Protein AF-A0A3D0T7B9-F1 (afdb_monomer)

Structure (mmCIF, N/CA/C/O backbone):
data_AF-A0A3D0T7B9-F1
#
_entry.id   AF-A0A3D0T7B9-F1
#
loop_
_atom_site.group_PDB
_atom_site.id
_atom_site.type_symbol
_atom_site.label_atom_id
_atom_site.label_alt_id
_atom_site.label_comp_id
_atom_site.label_asym_id
_atom_site.label_entity_id
_atom_site.label_seq_id
_atom_site.pdbx_PDB_ins_code
_atom_site.Cartn_x
_atom_site.Cartn_y
_atom_site.Cartn_z
_atom_site.occupancy
_atom_site.B_iso_or_equiv
_atom_site.auth_seq_id
_atom_site.auth_comp_id
_atom_site.auth_asym_id
_atom_site.auth_atom_id
_atom_site.pdbx_PDB_model_num
ATOM 1 N N . LEU A 1 1 ? -0.561 4.036 -24.102 1.00 50.25 1 LEU A N 1
ATOM 2 C CA . LEU A 1 1 ? -0.113 3.008 -23.125 1.00 50.25 1 LEU A CA 1
ATOM 3 C C . LEU A 1 1 ? -0.352 3.417 -21.662 1.00 50.25 1 LEU A C 1
ATOM 5 O O . LEU A 1 1 ? -0.663 2.544 -20.863 1.00 50.25 1 LEU A O 1
ATOM 9 N N . LEU A 1 2 ? -0.294 4.712 -21.310 1.00 51.44 2 LEU A N 1
ATOM 10 C CA . LEU A 1 2 ? -0.427 5.199 -19.924 1.00 51.44 2 LEU A CA 1
ATOM 11 C C . LEU A 1 2 ? -1.778 4.932 -19.206 1.00 51.44 2 LEU A C 1
ATOM 13 O O . LEU A 1 2 ? -1.734 4.590 -18.024 1.00 51.44 2 LEU A O 1
ATOM 17 N N . PRO A 1 3 ? -2.966 5.018 -19.847 1.00 62.50 3 PRO A N 1
ATOM 18 C CA . PRO A 1 3 ? -4.235 4.897 -19.115 1.00 62.50 3 PRO A CA 1
ATOM 19 C C . PRO A 1 3 ? -4.514 3.487 -18.583 1.00 62.50 3 PRO A C 1
ATOM 21 O O . PRO A 1 3 ? -5.103 3.334 -17.515 1.00 62.50 3 PRO A O 1
ATOM 24 N N . LYS A 1 4 ? -4.069 2.448 -19.306 1.00 67.50 4 LYS A N 1
ATOM 25 C CA . LYS A 1 4 ? -4.317 1.038 -18.948 1.00 67.50 4 LYS A CA 1
ATOM 26 C C . LYS A 1 4 ? -3.538 0.615 -17.699 1.00 67.50 4 LYS A C 1
ATOM 28 O O . LYS A 1 4 ? -4.053 -0.130 -16.878 1.00 67.50 4 LYS A O 1
ATOM 33 N N . TYR A 1 5 ? -2.325 1.137 -17.527 1.00 70.12 5 TYR A N 1
ATOM 34 C CA . TYR A 1 5 ? -1.496 0.832 -16.362 1.00 70.12 5 TYR A CA 1
ATOM 35 C C . TYR A 1 5 ? -2.008 1.478 -15.084 1.00 70.12 5 TYR A C 1
ATOM 37 O O . TYR A 1 5 ? -2.195 0.790 -14.083 1.00 70.12 5 TYR A O 1
ATOM 45 N N . GLY A 1 6 ? -2.253 2.791 -15.123 1.00 72.31 6 GLY A N 1
ATOM 46 C CA . GLY A 1 6 ? -2.723 3.525 -13.949 1.00 72.31 6 GLY A CA 1
ATOM 47 C C . GLY A 1 6 ? -4.073 3.010 -13.453 1.00 72.31 6 GLY A C 1
ATOM 48 O O . GLY A 1 6 ? -4.246 2.799 -12.256 1.00 72.31 6 GLY A O 1
ATOM 49 N N . SER A 1 7 ? -5.000 2.724 -14.373 1.00 80.88 7 SER A N 1
ATOM 50 C CA . SER A 1 7 ? -6.313 2.165 -14.027 1.00 80.88 7 SER A CA 1
ATOM 51 C C . SER A 1 7 ? -6.229 0.758 -13.431 1.00 80.88 7 SER A C 1
ATOM 53 O O . SER A 1 7 ? -6.929 0.479 -12.461 1.00 80.88 7 SER A O 1
ATOM 55 N N . ALA A 1 8 ? -5.345 -0.110 -13.936 1.00 80.06 8 ALA A N 1
ATOM 56 C CA . ALA A 1 8 ? -5.159 -1.450 -13.380 1.00 80.06 8 ALA A CA 1
ATOM 57 C C . ALA A 1 8 ? -4.546 -1.420 -11.969 1.00 80.06 8 ALA A C 1
ATOM 59 O O . ALA A 1 8 ? -5.035 -2.108 -11.075 1.00 80.06 8 ALA A O 1
ATOM 60 N N . VAL A 1 9 ? -3.533 -0.574 -11.740 1.00 80.81 9 VAL A N 1
ATOM 61 C CA . VAL A 1 9 ? -2.946 -0.360 -10.403 1.00 80.81 9 VAL A CA 1
ATOM 62 C C . VAL A 1 9 ? -4.000 0.180 -9.433 1.00 80.81 9 VAL A C 1
ATOM 64 O O . VAL A 1 9 ? -4.117 -0.307 -8.309 1.00 80.81 9 VAL A O 1
ATOM 67 N N . PHE A 1 10 ? -4.791 1.162 -9.874 1.00 84.06 10 PHE A N 1
ATOM 68 C CA . PHE A 1 10 ? -5.875 1.732 -9.081 1.00 84.06 10 PHE A CA 1
ATOM 69 C C . PHE A 1 10 ? -6.916 0.672 -8.701 1.00 84.06 10 PHE A C 1
ATOM 71 O O . PHE A 1 10 ? -7.249 0.531 -7.525 1.00 84.06 10 PHE A O 1
ATOM 78 N N . ALA A 1 11 ? -7.374 -0.127 -9.668 1.00 84.19 11 ALA A N 1
ATOM 79 C CA . ALA A 1 11 ? -8.328 -1.203 -9.422 1.00 84.19 11 ALA A CA 1
ATOM 80 C C . ALA A 1 11 ? -7.765 -2.252 -8.447 1.00 84.19 11 ALA A C 1
ATOM 82 O O . ALA A 1 11 ? -8.448 -2.636 -7.496 1.00 84.19 11 ALA A O 1
ATOM 83 N N . ALA A 1 12 ? -6.506 -2.664 -8.629 1.00 84.31 12 ALA A N 1
ATOM 84 C CA . ALA A 1 12 ? -5.837 -3.621 -7.752 1.00 84.31 12 ALA A CA 1
ATOM 85 C C . ALA A 1 12 ? -5.731 -3.106 -6.307 1.00 84.31 12 ALA A C 1
ATOM 87 O O . ALA A 1 12 ? -6.059 -3.835 -5.371 1.00 84.31 12 ALA A O 1
ATOM 88 N N . LEU A 1 13 ? -5.344 -1.840 -6.114 1.00 82.81 13 LEU A N 1
ATOM 89 C CA . LEU A 1 13 ? -5.285 -1.212 -4.792 1.00 82.81 13 LEU A CA 1
ATOM 90 C C . LEU A 1 13 ? -6.667 -1.096 -4.146 1.00 82.81 13 LEU A C 1
ATOM 92 O O . LEU A 1 13 ? -6.816 -1.423 -2.968 1.00 82.81 13 LEU A O 1
ATOM 96 N N . CYS A 1 14 ? -7.686 -0.676 -4.901 1.00 84.50 14 CYS A N 1
ATOM 97 C CA . CYS A 1 14 ? -9.058 -0.605 -4.405 1.00 84.50 14 CYS A CA 1
ATOM 98 C C . CYS A 1 14 ? -9.546 -1.969 -3.909 1.00 84.50 14 CYS A C 1
ATOM 100 O O . CYS A 1 14 ? -10.079 -2.063 -2.802 1.00 84.50 14 CYS A O 1
ATOM 102 N N . ILE A 1 15 ? -9.324 -3.028 -4.691 1.00 84.75 15 ILE A N 1
ATOM 103 C CA . ILE A 1 15 ? -9.714 -4.391 -4.318 1.00 84.75 15 ILE A CA 1
ATOM 104 C C . ILE A 1 15 ? -8.922 -4.849 -3.090 1.00 84.75 15 ILE A C 1
ATOM 106 O O . ILE A 1 15 ? -9.519 -5.317 -2.123 1.00 84.75 15 ILE A O 1
ATOM 110 N N . ALA A 1 16 ? -7.601 -4.668 -3.080 1.00 85.00 16 ALA A N 1
ATOM 111 C CA . ALA A 1 16 ? -6.750 -5.111 -1.981 1.00 85.00 16 ALA A CA 1
ATOM 112 C C . ALA A 1 16 ? -7.097 -4.430 -0.648 1.00 85.00 16 ALA A C 1
ATOM 114 O O . ALA A 1 16 ? -7.224 -5.112 0.368 1.00 85.00 16 ALA A O 1
ATOM 115 N N . LEU A 1 17 ? -7.311 -3.109 -0.641 1.00 80.75 17 LEU A N 1
ATOM 116 C CA . LEU A 1 17 ? -7.689 -2.362 0.565 1.00 80.75 17 LEU A CA 1
ATOM 117 C C . LEU A 1 17 ? -9.118 -2.684 1.020 1.00 80.75 17 LEU A C 1
ATOM 119 O O . LEU A 1 17 ? -9.385 -2.788 2.221 1.00 80.75 17 LEU A O 1
ATOM 123 N N . TYR A 1 18 ? -10.040 -2.897 0.077 1.00 82.81 18 TYR A N 1
ATOM 124 C CA . TYR A 1 18 ? -11.395 -3.340 0.399 1.00 82.81 18 TYR A CA 1
ATOM 125 C C . TYR A 1 18 ? -11.385 -4.723 1.065 1.00 82.81 18 TYR A C 1
ATOM 127 O O . TYR A 1 18 ? -11.989 -4.917 2.128 1.00 82.81 18 TYR A O 1
ATOM 135 N N . VAL A 1 19 ? -10.652 -5.672 0.474 1.00 83.31 19 VAL A N 1
ATOM 136 C CA . VAL A 1 19 ? -10.480 -7.025 1.007 1.00 83.31 19 VAL A CA 1
ATOM 137 C C . VAL A 1 19 ? -9.766 -6.975 2.354 1.00 83.31 19 VAL A C 1
ATOM 139 O O . VAL A 1 19 ? -10.253 -7.592 3.296 1.00 83.31 19 VAL A O 1
ATOM 142 N N . SER A 1 20 ? -8.704 -6.181 2.522 1.00 82.12 20 SER A N 1
ATOM 143 C CA . SER A 1 20 ? -8.009 -6.062 3.812 1.00 82.12 20 SER A CA 1
ATOM 144 C C . SER A 1 20 ? -8.934 -5.532 4.913 1.00 82.12 20 SER A C 1
ATOM 146 O O . SER A 1 20 ? -8.890 -6.007 6.048 1.00 82.12 20 SER A O 1
ATOM 148 N N . GLY A 1 21 ? -9.820 -4.585 4.587 1.00 71.69 21 GLY A N 1
ATOM 149 C CA . GLY A 1 21 ? -10.814 -4.049 5.516 1.00 71.69 21 GLY A CA 1
ATOM 150 C C . GLY A 1 21 ? -11.925 -5.044 5.877 1.00 71.69 21 GLY A C 1
ATOM 151 O O . GLY A 1 21 ? -12.446 -5.009 7.000 1.00 71.69 21 GLY A O 1
ATOM 152 N N . ARG A 1 22 ? -12.300 -5.937 4.951 1.00 76.69 22 ARG A N 1
ATOM 153 C CA . ARG A 1 22 ? -13.217 -7.068 5.191 1.00 76.69 22 ARG A CA 1
ATOM 154 C C . ARG A 1 22 ? -12.548 -8.156 6.030 1.00 76.69 22 ARG A C 1
ATOM 156 O O . ARG A 1 22 ? -13.091 -8.521 7.067 1.00 76.69 22 ARG A O 1
ATOM 163 N N . VAL A 1 23 ? -11.357 -8.597 5.639 1.00 78.12 23 VAL A N 1
ATOM 164 C CA . VAL A 1 23 ? -10.563 -9.628 6.321 1.00 78.12 23 VAL A CA 1
ATOM 165 C C . VAL A 1 23 ? -10.213 -9.200 7.745 1.00 78.12 23 VAL A C 1
ATOM 167 O O . VAL A 1 23 ? -10.428 -9.965 8.681 1.00 78.12 23 VAL A O 1
ATOM 170 N N . GLY A 1 24 ? -9.790 -7.949 7.952 1.00 69.75 24 GLY A N 1
ATOM 171 C CA . GLY A 1 24 ? -9.519 -7.420 9.292 1.00 69.75 24 GLY A CA 1
ATOM 172 C C . GLY A 1 24 ? -10.750 -7.412 10.206 1.00 69.75 24 GLY A C 1
ATOM 173 O O . GLY A 1 24 ? -10.620 -7.617 11.411 1.00 69.75 24 GLY A O 1
ATOM 174 N N . ARG A 1 25 ? -11.958 -7.243 9.643 1.00 67.00 25 ARG A N 1
ATOM 175 C CA . ARG A 1 25 ? -13.213 -7.380 10.400 1.00 67.00 25 ARG A CA 1
ATOM 176 C C . ARG A 1 25 ? -13.550 -8.839 10.704 1.00 67.00 25 ARG A C 1
ATOM 178 O O . ARG A 1 25 ? -13.947 -9.127 11.827 1.00 67.00 25 ARG A O 1
ATOM 185 N N . MET A 1 26 ? -13.385 -9.742 9.736 1.00 69.75 26 MET A N 1
ATOM 186 C CA . MET A 1 26 ? -13.722 -11.164 9.900 1.00 69.75 26 MET A CA 1
ATOM 187 C C . MET A 1 26 ? -12.784 -11.878 10.877 1.00 69.75 26 MET A C 1
ATOM 189 O O . MET A 1 26 ? -13.243 -12.661 11.699 1.00 69.75 26 MET A O 1
ATOM 193 N N . LEU A 1 27 ? -11.490 -11.559 10.848 1.00 65.56 27 LEU A N 1
ATOM 194 C CA . LEU A 1 27 ? -10.487 -12.188 11.710 1.00 65.56 27 LEU A CA 1
ATOM 195 C C . LEU A 1 27 ? -10.355 -11.523 13.092 1.00 65.56 27 LEU A C 1
ATOM 197 O O . LEU A 1 27 ? -9.474 -11.904 13.857 1.00 65.56 27 LEU A O 1
ATOM 201 N N . LYS A 1 28 ? -11.174 -10.502 13.412 1.00 61.34 28 LYS A N 1
ATOM 202 C CA . LYS A 1 28 ? -11.047 -9.655 14.623 1.00 61.34 28 LYS A CA 1
ATOM 203 C C . LYS A 1 28 ? -9.604 -9.197 14.896 1.00 61.34 28 LYS A C 1
ATOM 205 O O . LYS A 1 28 ? -9.222 -8.920 16.034 1.00 61.34 28 LYS A O 1
ATOM 210 N N . LEU A 1 29 ? -8.789 -9.097 13.848 1.00 59.16 29 LEU A N 1
ATOM 211 C CA . LEU A 1 29 ? -7.393 -8.718 13.963 1.00 59.16 29 LEU A CA 1
ATOM 212 C C . LEU A 1 29 ? -7.348 -7.220 14.246 1.00 59.16 29 LEU A C 1
ATOM 214 O O . LEU A 1 29 ? -7.500 -6.387 13.356 1.00 59.16 29 LEU A O 1
ATOM 218 N N . ARG A 1 30 ? -7.072 -6.879 15.507 1.00 56.78 30 ARG A N 1
ATOM 219 C CA . ARG A 1 30 ? -6.750 -5.513 15.955 1.00 56.78 30 ARG A CA 1
ATOM 220 C C . ARG A 1 30 ? -5.424 -5.006 15.361 1.00 56.78 30 ARG A C 1
ATOM 222 O O . ARG A 1 30 ? -4.999 -3.890 15.655 1.00 56.78 30 ARG A O 1
ATOM 229 N N . SER A 1 31 ? -4.755 -5.817 14.535 1.00 58.03 31 SER A N 1
ATOM 230 C CA . SER A 1 31 ? -3.488 -5.468 13.911 1.00 58.03 31 SER A CA 1
ATOM 231 C C . SER A 1 31 ? -3.680 -4.334 12.912 1.00 58.03 31 SER A C 1
ATOM 233 O O . SER A 1 31 ? -4.144 -4.493 11.782 1.00 58.03 31 SER A O 1
ATOM 235 N N . ASN A 1 32 ? -3.257 -3.158 13.357 1.00 65.88 32 ASN A N 1
ATOM 236 C CA . ASN A 1 32 ? -3.307 -1.896 12.636 1.00 65.88 32 ASN A CA 1
ATOM 237 C C . ASN A 1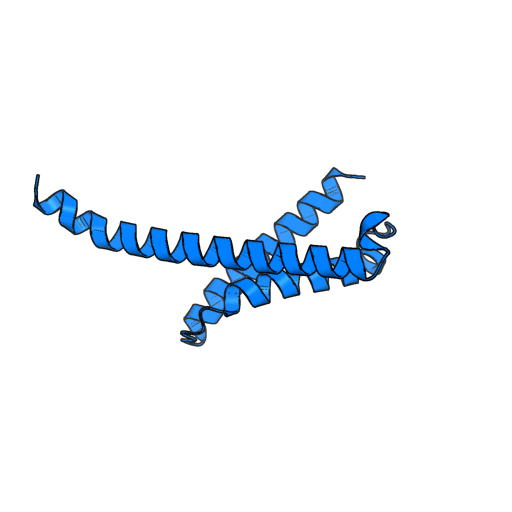 32 ? -2.332 -1.851 11.433 1.00 65.88 32 ASN A C 1
ATOM 239 O O . ASN A 1 32 ? -2.133 -0.789 10.847 1.00 65.88 32 ASN A O 1
ATOM 243 N N . TRP A 1 33 ? -1.709 -2.987 11.102 1.00 71.81 33 TRP A N 1
ATOM 244 C CA . TRP A 1 33 ? -0.720 -3.186 10.042 1.00 71.81 33 TRP A CA 1
ATOM 245 C C . TRP A 1 33 ? -1.279 -3.927 8.821 1.00 71.81 33 TRP A C 1
ATOM 247 O O . TRP A 1 33 ? -0.622 -3.963 7.785 1.00 71.81 33 TRP A O 1
ATOM 257 N N . LEU A 1 34 ? -2.510 -4.451 8.892 1.00 77.38 34 LEU A N 1
ATOM 258 C CA . LEU A 1 34 ? -3.107 -5.224 7.795 1.00 77.38 34 LEU A CA 1
ATOM 259 C C . LEU A 1 34 ? -3.289 -4.413 6.499 1.00 77.38 34 LEU A C 1
ATOM 261 O O . LEU A 1 34 ? -3.064 -4.935 5.415 1.00 77.38 34 LEU A O 1
ATOM 265 N N . HIS A 1 35 ? -3.702 -3.145 6.605 1.00 79.12 35 HIS A N 1
ATOM 266 C CA . HIS A 1 35 ? -3.956 -2.286 5.438 1.00 79.12 35 HIS A CA 1
ATOM 267 C C . HIS A 1 35 ? -2.652 -1.829 4.751 1.00 79.12 35 HIS A C 1
ATOM 269 O O . HIS A 1 35 ? -2.570 -1.952 3.531 1.00 79.12 35 HIS A O 1
ATOM 275 N N . PRO A 1 36 ? -1.612 -1.380 5.489 1.00 81.38 36 PRO A N 1
ATOM 276 C CA . PRO A 1 36 ? -0.284 -1.131 4.918 1.00 81.38 36 PRO A CA 1
ATOM 277 C C . PRO A 1 36 ? 0.304 -2.355 4.212 1.00 81.38 36 PRO A C 1
ATOM 279 O O . PRO A 1 36 ? 0.772 -2.250 3.080 1.00 81.38 36 PRO A O 1
ATOM 282 N N . LEU A 1 37 ? 0.230 -3.529 4.850 1.00 83.62 37 LEU A N 1
ATOM 283 C CA . LEU A 1 37 ? 0.771 -4.763 4.284 1.00 83.62 37 LEU A CA 1
ATOM 284 C C . LEU A 1 37 ? 0.017 -5.171 3.010 1.00 83.62 37 LEU A C 1
ATOM 286 O O . LEU A 1 37 ? 0.641 -5.536 2.021 1.00 83.62 37 LEU A O 1
ATOM 290 N N . ALA A 1 38 ? -1.314 -5.047 3.006 1.00 83.50 38 ALA A N 1
ATOM 291 C CA . ALA A 1 38 ? -2.136 -5.325 1.832 1.00 83.50 38 ALA A CA 1
ATOM 292 C C . ALA A 1 38 ? -1.851 -4.364 0.667 1.00 83.50 38 ALA A C 1
ATOM 294 O O . ALA A 1 38 ? -1.798 -4.804 -0.478 1.00 83.50 38 ALA A O 1
ATOM 295 N N . GLY A 1 39 ? -1.627 -3.074 0.944 1.00 83.50 39 GLY A N 1
ATOM 296 C CA . GLY A 1 39 ? -1.254 -2.090 -0.077 1.00 83.50 39 GLY A CA 1
ATOM 297 C C . GLY A 1 39 ? 0.117 -2.373 -0.702 1.00 83.50 39 GLY A C 1
ATOM 298 O O . GLY A 1 39 ? 0.258 -2.331 -1.925 1.00 83.50 39 GLY A O 1
ATOM 299 N N . GLY A 1 40 ? 1.111 -2.735 0.117 1.00 84.75 40 GLY A N 1
ATOM 300 C CA . GLY A 1 40 ? 2.426 -3.171 -0.365 1.00 84.75 40 GLY A CA 1
ATOM 301 C C . GLY A 1 40 ? 2.356 -4.466 -1.179 1.00 84.75 40 GLY A C 1
ATOM 302 O O . GLY A 1 40 ? 2.912 -4.538 -2.275 1.00 84.75 40 GLY A O 1
ATOM 303 N N . LEU A 1 41 ? 1.609 -5.460 -0.688 1.00 84.62 41 LEU A N 1
ATOM 304 C CA . LEU A 1 41 ? 1.393 -6.735 -1.377 1.00 84.62 41 LEU A CA 1
ATOM 305 C C . LEU A 1 41 ? 0.695 -6.537 -2.730 1.00 84.62 41 LEU A C 1
ATOM 307 O O . LEU A 1 41 ? 1.089 -7.155 -3.713 1.00 84.62 41 LEU A O 1
ATOM 311 N N . ALA A 1 42 ? -0.302 -5.651 -2.808 1.00 84.62 42 ALA A N 1
ATOM 312 C CA . ALA A 1 42 ? -0.994 -5.332 -4.055 1.00 84.62 42 ALA A CA 1
ATOM 313 C C . ALA A 1 42 ? -0.043 -4.752 -5.108 1.00 84.62 42 ALA A C 1
ATOM 315 O O . ALA A 1 42 ? -0.091 -5.157 -6.268 1.00 84.62 42 ALA A O 1
ATOM 316 N N . MET A 1 43 ? 0.854 -3.847 -4.703 1.00 82.81 43 MET A N 1
ATOM 317 C CA . MET A 1 43 ? 1.873 -3.305 -5.601 1.00 82.81 43 MET A CA 1
ATOM 318 C C . MET A 1 43 ? 2.889 -4.364 -6.032 1.00 82.81 43 MET A C 1
ATOM 320 O O . MET A 1 43 ? 3.207 -4.437 -7.217 1.00 82.81 43 MET A O 1
ATOM 324 N N . ALA A 1 44 ? 3.341 -5.227 -5.118 1.00 82.25 44 ALA A N 1
ATOM 325 C CA . ALA A 1 44 ? 4.245 -6.331 -5.444 1.00 82.25 44 ALA A CA 1
ATOM 326 C C . ALA A 1 44 ? 3.617 -7.326 -6.439 1.00 82.25 44 ALA A C 1
ATOM 328 O O . ALA A 1 44 ? 4.243 -7.702 -7.429 1.00 82.25 44 ALA A O 1
ATOM 329 N N . LEU A 1 45 ? 2.351 -7.699 -6.226 1.00 81.00 45 LEU A N 1
ATOM 330 C CA . LEU A 1 45 ? 1.602 -8.557 -7.146 1.00 81.00 45 LEU A CA 1
ATOM 331 C C . LEU A 1 45 ? 1.415 -7.886 -8.507 1.00 81.00 45 LEU A C 1
ATOM 333 O O . LEU A 1 45 ? 1.583 -8.530 -9.537 1.00 81.00 45 LEU A O 1
ATOM 337 N N . MET A 1 46 ? 1.122 -6.586 -8.531 1.00 78.62 46 MET A N 1
ATOM 338 C CA . MET A 1 46 ? 0.965 -5.841 -9.777 1.00 78.62 46 MET A CA 1
ATOM 339 C C . MET A 1 46 ? 2.269 -5.773 -10.584 1.00 78.62 46 MET A C 1
ATOM 341 O O . MET A 1 46 ? 2.243 -5.899 -11.807 1.00 78.62 46 MET A O 1
ATOM 345 N N . LEU A 1 47 ? 3.408 -5.629 -9.903 1.00 74.12 47 LEU A N 1
ATOM 346 C CA . LEU A 1 47 ? 4.747 -5.722 -10.490 1.00 74.12 47 LEU A CA 1
ATOM 347 C C . LEU A 1 47 ? 4.992 -7.095 -11.132 1.00 74.12 47 LEU A C 1
ATOM 349 O O . LEU A 1 47 ? 5.431 -7.155 -12.280 1.00 74.12 47 LEU A O 1
ATOM 353 N N . MET A 1 48 ? 4.638 -8.182 -10.441 1.00 72.25 48 MET A N 1
ATOM 354 C CA . MET A 1 48 ? 4.738 -9.544 -10.984 1.00 72.25 48 MET A CA 1
ATOM 355 C C . MET A 1 48 ? 3.782 -9.787 -12.161 1.00 72.25 48 MET A C 1
ATOM 357 O O . MET A 1 48 ? 4.124 -10.502 -13.099 1.00 72.25 48 MET A O 1
ATOM 361 N N . LEU A 1 49 ? 2.601 -9.166 -12.145 1.00 71.44 49 LEU A N 1
ATOM 362 C CA . LEU A 1 49 ? 1.578 -9.309 -13.184 1.00 71.44 49 LEU A CA 1
ATOM 363 C C . LEU A 1 49 ? 1.850 -8.456 -14.433 1.00 71.44 49 LEU A C 1
ATOM 365 O O . LEU A 1 49 ? 1.237 -8.698 -15.473 1.00 71.44 49 LEU A O 1
ATOM 369 N N . MET A 1 50 ? 2.777 -7.492 -14.384 1.00 64.38 50 MET A N 1
ATOM 370 C CA . MET A 1 50 ? 3.069 -6.628 -15.535 1.00 64.38 50 MET A CA 1
ATOM 371 C C . MET A 1 50 ? 3.550 -7.402 -16.769 1.00 64.38 50 MET A C 1
ATOM 373 O O . MET A 1 50 ? 3.076 -7.123 -17.870 1.00 64.38 50 MET A O 1
ATOM 377 N N . GLN A 1 51 ? 4.459 -8.366 -16.601 1.00 56.66 51 GLN A N 1
ATOM 378 C CA . GLN A 1 51 ? 4.982 -9.163 -17.718 1.00 56.66 51 GLN A CA 1
ATOM 379 C C . GLN A 1 51 ? 3.952 -10.136 -18.318 1.00 56.66 51 GLN A C 1
ATOM 381 O O . GLN A 1 51 ? 3.774 -10.103 -19.534 1.00 56.66 51 GLN A O 1
ATOM 386 N N . PRO A 1 52 ? 3.263 -10.981 -17.528 1.00 56.84 52 PRO A N 1
ATOM 387 C CA . PRO A 1 52 ? 2.352 -11.978 -18.086 1.00 56.84 52 PRO A CA 1
ATOM 388 C C . PRO A 1 52 ? 0.984 -11.412 -18.492 1.00 56.84 52 PRO A C 1
ATOM 390 O O . PRO A 1 52 ? 0.365 -11.951 -19.404 1.00 56.84 52 PRO A O 1
ATOM 393 N N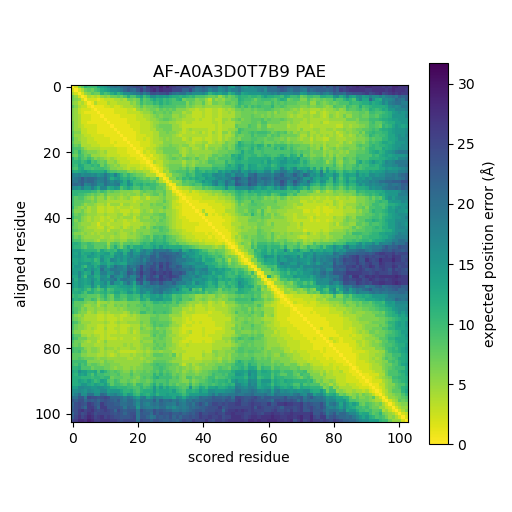 . LEU A 1 53 ? 0.493 -10.349 -17.838 1.00 59.22 53 LEU A N 1
ATOM 394 C CA . LEU A 1 53 ? -0.896 -9.898 -17.999 1.00 59.22 53 LEU A CA 1
ATOM 395 C C . LEU A 1 53 ? -1.055 -8.665 -18.904 1.00 59.22 53 LEU A C 1
ATOM 397 O O . LEU A 1 53 ? -2.078 -8.520 -19.568 1.00 59.22 53 LEU A O 1
ATOM 401 N N . LEU A 1 54 ? -0.076 -7.753 -18.912 1.00 55.16 54 LEU A N 1
ATOM 402 C CA . LEU A 1 54 ? -0.182 -6.465 -19.616 1.00 55.16 54 LEU A CA 1
ATOM 403 C C . LEU A 1 54 ? 0.711 -6.369 -20.857 1.00 55.16 54 LEU A C 1
ATOM 405 O O . LEU A 1 54 ? 0.510 -5.461 -21.662 1.00 55.16 54 LEU A O 1
ATOM 409 N N . GLY A 1 55 ? 1.654 -7.299 -21.044 1.00 55.91 55 GLY A N 1
ATOM 410 C CA . GLY A 1 55 ? 2.503 -7.370 -22.238 1.00 55.91 55 GLY A CA 1
ATOM 411 C C . GLY A 1 55 ? 3.394 -6.142 -22.450 1.00 55.91 55 GLY A C 1
ATOM 412 O O . GLY A 1 55 ? 3.934 -5.962 -23.539 1.00 55.91 55 GLY A O 1
ATOM 413 N N . VAL A 1 56 ? 3.548 -5.281 -21.438 1.00 57.09 56 VAL A N 1
ATOM 414 C CA . VAL A 1 56 ? 4.426 -4.109 -21.509 1.00 57.09 56 VAL A CA 1
ATOM 415 C C . VAL A 1 56 ? 5.563 -4.295 -20.520 1.00 57.09 56 VAL A C 1
ATOM 417 O O . VAL A 1 56 ? 5.378 -4.663 -19.359 1.00 57.09 56 VAL A O 1
ATOM 420 N N . THR A 1 57 ? 6.772 -4.057 -21.012 1.00 54.97 57 THR A N 1
ATOM 421 C CA . THR A 1 57 ? 7.986 -4.040 -20.203 1.00 54.97 57 THR A CA 1
ATOM 422 C C . THR A 1 57 ? 7.867 -2.980 -19.117 1.00 54.97 57 THR A C 1
ATOM 424 O O . THR A 1 57 ? 7.378 -1.884 -19.397 1.00 54.97 57 THR A O 1
ATOM 427 N N . LEU A 1 58 ? 8.328 -3.311 -17.904 1.00 56.66 58 LEU A N 1
ATOM 428 C CA . LEU A 1 58 ? 8.351 -2.404 -16.756 1.00 56.66 58 LEU A CA 1
ATOM 429 C C . LEU A 1 58 ? 8.769 -0.989 -17.180 1.00 56.66 58 LEU A C 1
ATOM 431 O O . LEU A 1 58 ? 9.726 -0.820 -17.944 1.00 56.66 58 LEU A O 1
ATOM 435 N N . ILE A 1 59 ? 8.042 0.014 -16.673 1.00 62.91 59 ILE A N 1
ATOM 436 C CA . ILE A 1 59 ? 8.374 1.434 -16.842 1.00 62.91 59 ILE A CA 1
ATOM 437 C C . ILE A 1 59 ? 9.857 1.593 -16.484 1.00 62.91 59 ILE A C 1
ATOM 439 O O . ILE A 1 59 ? 10.302 1.003 -15.505 1.00 62.91 59 ILE A O 1
ATOM 443 N N . ALA A 1 60 ? 10.635 2.349 -17.264 1.00 59.53 60 ALA A N 1
ATOM 444 C CA . ALA A 1 60 ? 12.099 2.38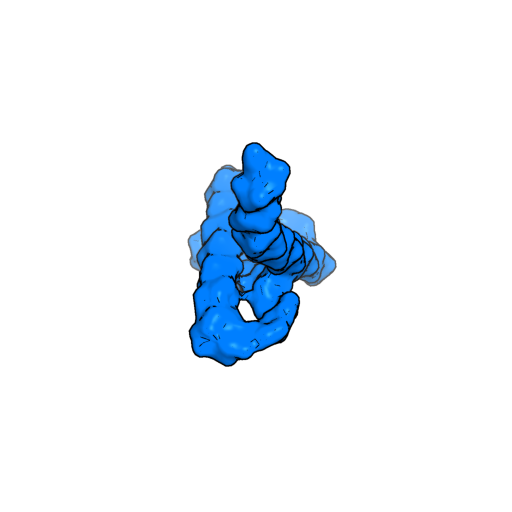9 -17.139 1.00 59.53 60 ALA A CA 1
ATOM 445 C C . ALA A 1 60 ? 12.609 2.569 -15.690 1.00 59.53 60 ALA A C 1
ATOM 447 O O . ALA A 1 60 ? 13.629 1.988 -15.333 1.00 59.53 60 ALA A O 1
ATOM 448 N N . GLY A 1 61 ? 11.863 3.291 -14.843 1.00 59.09 61 GLY A N 1
ATOM 449 C CA . GLY A 1 61 ? 12.164 3.456 -13.419 1.00 59.09 61 GLY A CA 1
ATOM 450 C C . GLY A 1 61 ? 11.897 2.234 -12.530 1.00 59.09 61 GLY A C 1
ATOM 451 O O . GLY A 1 61 ? 12.603 2.064 -11.549 1.00 59.09 61 GLY A O 1
ATOM 452 N N . THR A 1 62 ? 10.942 1.356 -12.852 1.00 60.16 62 THR A N 1
ATOM 453 C CA . THR A 1 62 ? 10.618 0.150 -12.060 1.00 60.16 62 THR A CA 1
ATOM 454 C C .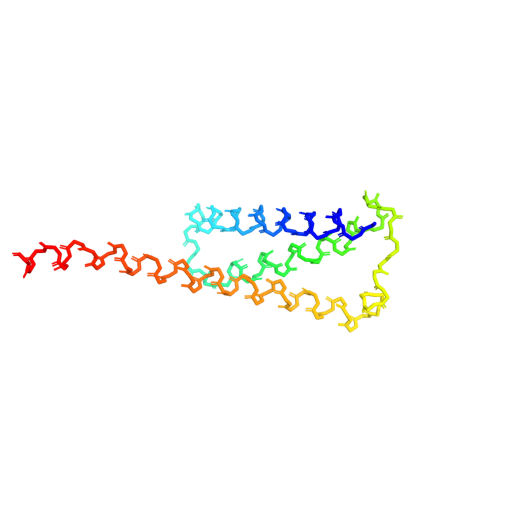 THR A 1 62 ? 11.391 -1.092 -12.509 1.00 60.16 62 THR A C 1
ATOM 456 O O . THR A 1 62 ? 11.331 -2.123 -11.847 1.00 60.16 62 THR A O 1
ATOM 459 N N . ARG A 1 63 ? 12.153 -1.003 -13.609 1.00 65.19 63 ARG A N 1
ATOM 460 C CA . ARG A 1 63 ? 13.043 -2.077 -14.087 1.00 65.19 63 ARG A CA 1
ATOM 461 C C . ARG A 1 63 ? 14.149 -2.425 -13.089 1.00 65.19 63 ARG A C 1
ATOM 463 O O . ARG A 1 63 ? 14.557 -3.579 -13.017 1.00 65.19 63 ARG A O 1
ATOM 470 N N . SER A 1 64 ? 14.624 -1.429 -12.349 1.00 71.44 64 SER A N 1
ATOM 471 C CA . SER A 1 64 ? 15.646 -1.588 -11.318 1.00 71.44 64 SER A CA 1
ATOM 472 C C . SER A 1 64 ? 15.015 -2.013 -9.996 1.00 71.44 64 SER A C 1
ATOM 474 O O . SER A 1 64 ? 13.919 -1.563 -9.661 1.00 71.44 64 SER A O 1
ATOM 476 N N . PHE A 1 65 ? 15.736 -2.817 -9.210 1.00 74.44 65 PHE A N 1
ATOM 477 C CA . PHE A 1 65 ? 15.310 -3.250 -7.872 1.00 74.44 65 PHE A CA 1
ATOM 478 C C . PHE A 1 65 ? 14.876 -2.068 -6.982 1.00 74.44 65 PHE A C 1
ATOM 480 O O . PHE A 1 65 ? 13.827 -2.117 -6.345 1.00 74.44 65 PHE A O 1
ATOM 487 N N . GLU A 1 66 ? 15.627 -0.965 -7.047 1.00 77.38 66 GLU A N 1
ATOM 488 C CA . GLU A 1 66 ? 15.320 0.321 -6.407 1.00 77.38 66 GLU A CA 1
ATOM 489 C C . GLU A 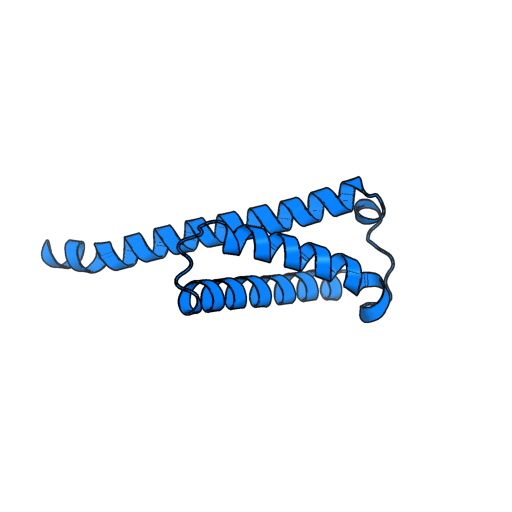1 66 ? 13.884 0.797 -6.697 1.00 77.38 66 GLU A C 1
ATOM 491 O O . GLU A 1 66 ? 13.117 1.095 -5.784 1.00 77.38 66 GLU A O 1
ATOM 496 N N . GLY A 1 67 ? 13.473 0.832 -7.967 1.00 77.62 67 GLY A N 1
ATOM 497 C CA . GLY A 1 67 ? 12.152 1.329 -8.350 1.00 77.62 67 GLY A CA 1
ATOM 498 C C . GLY A 1 67 ? 11.007 0.403 -7.958 1.00 77.62 67 GLY A C 1
ATOM 499 O O . GLY A 1 67 ? 9.914 0.877 -7.646 1.00 77.62 67 GLY A O 1
ATO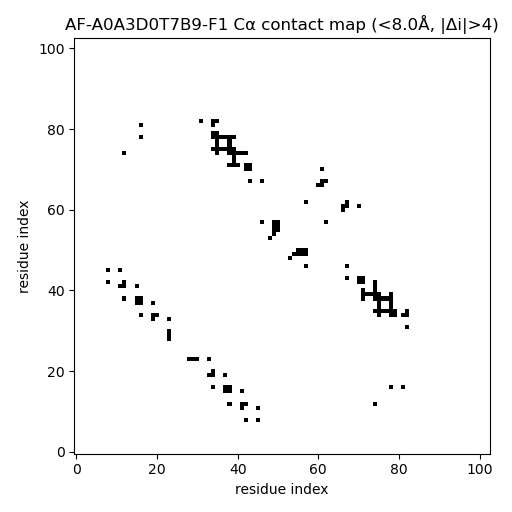M 500 N N . GLN A 1 68 ? 11.251 -0.909 -7.918 1.00 78.44 68 GLN A N 1
ATOM 501 C CA . GLN A 1 68 ? 10.278 -1.867 -7.386 1.00 78.44 68 GLN A CA 1
ATOM 502 C C . GLN A 1 68 ? 10.074 -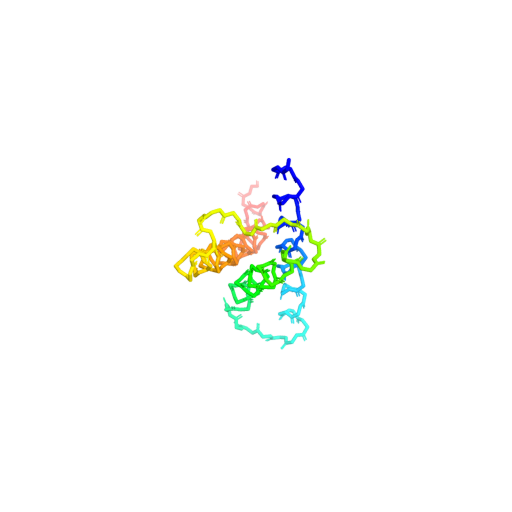1.652 -5.887 1.00 78.44 68 GLN A C 1
ATOM 504 O O . GLN A 1 68 ? 8.936 -1.639 -5.415 1.00 78.44 68 GLN A O 1
ATOM 509 N N . LEU A 1 69 ? 11.162 -1.407 -5.152 1.00 84.75 69 LEU A N 1
ATOM 510 C CA . LEU A 1 69 ? 11.108 -1.121 -3.724 1.00 84.75 69 LEU A CA 1
ATOM 511 C C . LEU A 1 69 ? 10.312 0.161 -3.446 1.00 84.75 69 LEU A C 1
ATOM 513 O O . LEU A 1 69 ? 9.394 0.144 -2.627 1.00 84.75 69 LEU A O 1
ATOM 517 N N . TRP A 1 70 ? 10.579 1.241 -4.185 1.00 83.56 70 TRP A N 1
ATOM 518 C CA . TRP A 1 70 ? 9.823 2.494 -4.075 1.00 83.56 70 TRP A CA 1
ATOM 519 C C . TRP A 1 70 ? 8.333 2.320 -4.369 1.00 83.56 70 TRP A C 1
ATOM 521 O O . TRP A 1 70 ? 7.493 2.923 -3.701 1.00 83.56 70 TRP A O 1
ATOM 531 N N . GLN A 1 71 ? 7.981 1.465 -5.327 1.00 83.00 71 GLN A N 1
ATOM 532 C CA . GLN A 1 71 ? 6.588 1.191 -5.661 1.00 83.00 71 GLN A CA 1
ATOM 533 C C . GLN A 1 71 ? 5.873 0.388 -4.563 1.00 83.00 71 GLN A C 1
ATOM 535 O O . GLN A 1 71 ? 4.718 0.676 -4.240 1.00 83.00 71 GLN A O 1
ATOM 540 N N . VAL A 1 72 ? 6.561 -0.565 -3.930 1.00 85.50 72 VAL A N 1
ATOM 541 C CA . VAL A 1 72 ? 6.040 -1.271 -2.751 1.00 85.50 72 VAL A CA 1
ATOM 542 C C . VAL A 1 72 ? 5.882 -0.308 -1.573 1.00 85.50 72 VAL A C 1
ATOM 544 O O . VAL A 1 72 ? 4.830 -0.310 -0.934 1.00 85.50 72 VAL A O 1
ATOM 547 N N . ILE A 1 73 ? 6.860 0.571 -1.329 1.00 87.19 73 ILE A N 1
ATOM 548 C CA . ILE A 1 73 ? 6.778 1.617 -0.295 1.00 87.19 73 ILE A CA 1
ATOM 549 C C . ILE A 1 73 ? 5.588 2.545 -0.562 1.00 87.19 73 ILE A C 1
ATOM 551 O O . ILE A 1 73 ? 4.829 2.842 0.358 1.00 87.19 73 ILE A O 1
ATOM 555 N N . ALA A 1 74 ? 5.359 2.954 -1.811 1.00 87.00 74 ALA A N 1
ATOM 556 C CA . ALA A 1 74 ? 4.189 3.747 -2.182 1.00 87.00 74 ALA A CA 1
ATOM 557 C C . ALA A 1 74 ? 2.872 3.008 -1.872 1.00 87.00 74 ALA A C 1
ATOM 559 O O . ALA A 1 74 ? 1.941 3.608 -1.331 1.00 87.00 74 ALA A O 1
ATOM 560 N N . GLY A 1 75 ? 2.807 1.697 -2.136 1.00 86.00 75 GLY A N 1
ATOM 561 C CA . GLY A 1 75 ? 1.673 0.846 -1.758 1.00 86.00 75 GLY A CA 1
ATOM 562 C C . GLY A 1 75 ? 1.452 0.771 -0.241 1.00 86.00 75 GLY A C 1
ATOM 563 O O . GLY A 1 75 ? 0.319 0.904 0.226 1.00 86.00 75 GLY A O 1
ATOM 564 N N . ILE A 1 76 ? 2.528 0.623 0.539 1.00 87.38 76 ILE A N 1
ATOM 565 C CA . ILE A 1 76 ? 2.486 0.613 2.011 1.00 87.38 76 ILE A CA 1
ATOM 566 C C . ILE A 1 76 ? 1.975 1.955 2.543 1.00 87.38 76 ILE A C 1
ATOM 568 O O . ILE A 1 76 ? 1.073 1.981 3.385 1.00 87.38 76 ILE A O 1
ATOM 572 N N . THR A 1 77 ? 2.501 3.064 2.024 1.00 88.75 77 THR A N 1
ATOM 573 C CA . THR A 1 77 ? 2.079 4.421 2.395 1.00 88.75 77 THR A CA 1
ATOM 574 C C . THR A 1 77 ? 0.606 4.649 2.064 1.00 88.75 77 THR A C 1
ATOM 576 O O . THR A 1 77 ? -0.137 5.128 2.916 1.00 88.75 77 THR A O 1
ATOM 579 N N . GLY A 1 78 ? 0.129 4.204 0.895 1.00 84.44 78 GLY A N 1
ATOM 580 C CA . GLY A 1 78 ? -1.296 4.256 0.550 1.00 84.44 78 GLY A CA 1
ATOM 581 C C . GLY A 1 78 ? -2.181 3.472 1.529 1.00 84.44 78 GLY A C 1
ATOM 582 O O . GLY A 1 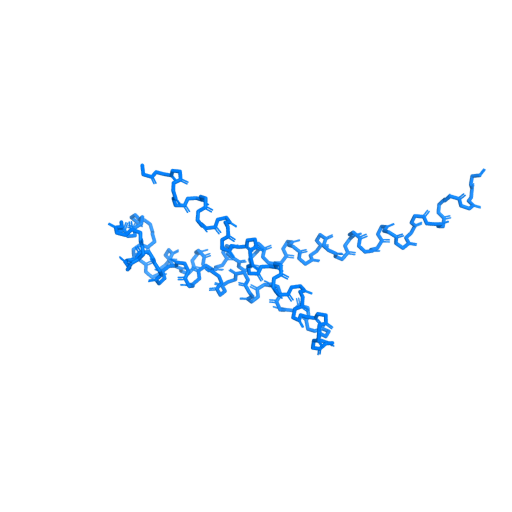78 ? -3.232 3.957 1.955 1.00 84.44 78 GLY A O 1
ATOM 583 N N . GLY A 1 79 ? -1.731 2.291 1.963 1.00 84.38 79 GLY A N 1
ATOM 584 C CA . GLY A 1 79 ? -2.416 1.505 2.991 1.00 84.38 79 GLY A CA 1
ATOM 585 C C . GLY A 1 79 ? -2.399 2.149 4.385 1.00 84.38 79 GLY A C 1
ATOM 586 O O . GLY A 1 79 ? -3.375 2.017 5.131 1.00 84.38 79 GLY A O 1
ATOM 587 N N . LEU A 1 80 ? -1.340 2.889 4.738 1.00 85.62 80 LEU A N 1
ATOM 588 C CA . LEU A 1 80 ? -1.278 3.703 5.960 1.00 85.62 80 LEU A CA 1
ATOM 589 C C . LEU A 1 80 ? -2.263 4.873 5.910 1.00 85.62 80 LEU A C 1
ATOM 591 O O . LEU A 1 80 ? -3.014 5.071 6.865 1.00 85.62 80 LEU A O 1
ATOM 595 N N . THR A 1 81 ? -2.319 5.607 4.799 1.00 85.69 81 THR A N 1
ATOM 596 C CA . THR A 1 81 ? -3.273 6.710 4.618 1.00 85.69 81 THR A CA 1
ATOM 597 C C . THR A 1 81 ? -4.713 6.213 4.712 1.00 85.69 81 THR A C 1
ATOM 599 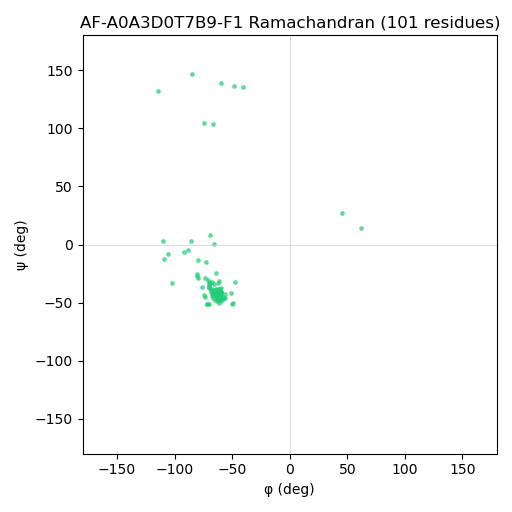O O . THR A 1 81 ? -5.524 6.809 5.419 1.00 85.69 81 THR A O 1
ATOM 602 N N . TYR A 1 82 ? -5.027 5.073 4.088 1.00 82.75 82 TYR A N 1
ATOM 603 C CA . TYR A 1 82 ? -6.354 4.457 4.178 1.00 82.75 82 TYR A CA 1
ATOM 604 C C . TYR A 1 82 ? -6.740 4.107 5.621 1.00 82.75 82 TYR A C 1
ATOM 606 O O . TYR A 1 82 ? -7.872 4.327 6.054 1.00 82.75 82 TYR A O 1
ATOM 614 N N . LYS A 1 83 ? -5.785 3.587 6.393 1.00 82.69 83 LYS A N 1
ATOM 615 C CA . LYS A 1 83 ? -5.968 3.302 7.816 1.00 82.69 83 LYS A CA 1
ATOM 616 C C . LYS A 1 83 ? -6.278 4.574 8.610 1.00 82.69 83 LYS A C 1
ATOM 618 O O . LYS A 1 83 ? -7.246 4.554 9.368 1.00 82.69 83 LYS A O 1
ATOM 623 N N . PHE A 1 84 ? -5.489 5.642 8.462 1.00 82.69 84 PHE A N 1
ATOM 624 C CA . PHE A 1 84 ? -5.732 6.900 9.180 1.00 82.69 84 PHE A CA 1
ATOM 625 C C . PHE A 1 84 ? -7.099 7.481 8.823 1.00 82.69 84 PHE A C 1
ATOM 627 O O . PHE A 1 84 ? -7.910 7.725 9.712 1.00 82.69 84 PHE A O 1
ATOM 634 N N . LEU A 1 85 ? -7.418 7.540 7.527 1.00 84.19 85 LEU A N 1
ATOM 635 C CA . LEU A 1 85 ? -8.713 8.011 7.044 1.00 84.19 85 LEU A CA 1
ATOM 636 C C . LEU A 1 85 ? -9.878 7.214 7.649 1.00 84.19 85 LEU A C 1
ATOM 638 O O . LEU A 1 85 ? -10.875 7.791 8.076 1.00 84.19 85 LEU A O 1
ATOM 642 N N . ARG A 1 86 ? -9.747 5.886 7.745 1.00 79.94 86 ARG A N 1
ATOM 643 C CA . ARG A 1 86 ? -10.766 5.021 8.353 1.00 79.94 86 ARG A CA 1
ATOM 644 C C . ARG A 1 86 ? -10.914 5.250 9.859 1.00 79.94 86 ARG A C 1
ATOM 646 O O . ARG A 1 86 ? -12.032 5.184 10.368 1.00 79.94 86 ARG A O 1
ATOM 653 N N . GLN A 1 87 ? -9.814 5.487 10.571 1.00 80.38 87 GLN A N 1
ATOM 654 C CA . GLN A 1 87 ? -9.845 5.796 12.001 1.00 80.38 87 GLN A CA 1
ATOM 655 C C . GLN A 1 87 ? -10.496 7.157 12.263 1.00 80.38 87 GLN A C 1
ATOM 657 O O . GLN A 1 87 ? -11.352 7.254 13.141 1.00 80.38 87 GLN A O 1
ATOM 662 N N . ASP A 1 88 ? -10.153 8.180 11.481 1.00 81.31 88 ASP A N 1
ATOM 663 C CA . ASP A 1 88 ? -10.732 9.517 11.619 1.00 81.31 88 ASP A CA 1
ATOM 664 C C . ASP A 1 88 ? -12.212 9.552 11.226 1.00 81.31 88 ASP A C 1
ATOM 666 O O . ASP A 1 88 ? -13.017 10.118 11.964 1.00 81.31 88 ASP A O 1
ATOM 670 N N . LEU A 1 89 ? -12.609 8.851 10.157 1.00 79.62 89 LEU A N 1
ATOM 671 C CA . LEU A 1 89 ? -14.023 8.646 9.815 1.00 79.62 89 LEU A CA 1
ATOM 672 C C . LEU A 1 89 ? -14.791 7.974 10.956 1.00 79.62 89 LEU A C 1
ATOM 674 O O . LEU A 1 89 ? -15.877 8.424 11.316 1.00 79.62 89 LEU A O 1
ATOM 678 N N . ALA A 1 90 ? -14.232 6.918 11.554 1.00 77.56 90 ALA A N 1
ATOM 679 C CA . ALA A 1 90 ? -14.867 6.241 12.680 1.00 77.56 90 ALA A CA 1
ATOM 680 C C . ALA A 1 90 ? -15.013 7.174 13.894 1.00 77.56 90 ALA A C 1
ATOM 682 O O . ALA A 1 90 ? -16.082 7.219 14.501 1.00 77.56 90 ALA A O 1
ATOM 683 N N . ARG A 1 91 ? -13.975 7.958 14.221 1.00 75.75 91 ARG A N 1
ATOM 684 C CA . ARG A 1 91 ? -14.040 8.953 15.302 1.00 75.75 91 ARG A CA 1
ATOM 685 C C . ARG A 1 91 ? -15.099 10.016 15.035 1.00 75.75 91 ARG A C 1
ATOM 687 O O . ARG A 1 91 ? -15.874 10.325 15.934 1.00 75.75 91 ARG A O 1
ATOM 694 N N . TRP A 1 92 ? -15.167 10.533 13.813 1.00 74.88 92 TRP A N 1
ATOM 695 C CA . TRP A 1 92 ? -16.138 11.557 13.440 1.00 74.88 92 TRP A CA 1
ATOM 696 C C . TRP A 1 92 ? -17.585 11.044 13.491 1.00 74.88 92 TRP A C 1
ATOM 698 O O . TRP A 1 92 ? -18.450 11.721 14.043 1.00 74.88 92 TRP A O 1
ATOM 708 N N . ILE A 1 93 ? -17.852 9.821 13.014 1.00 76.62 93 ILE A N 1
ATOM 709 C CA . ILE A 1 93 ? -19.185 9.193 13.105 1.00 76.62 93 ILE A CA 1
ATOM 710 C C . ILE A 1 93 ? -19.619 9.023 14.567 1.00 76.62 93 ILE A C 1
ATOM 712 O O . ILE A 1 93 ? -20.776 9.272 14.894 1.00 76.62 93 ILE A O 1
ATOM 716 N N . ILE A 1 94 ? -18.700 8.640 15.457 1.00 74.56 94 ILE A N 1
ATOM 717 C CA . ILE A 1 94 ? -18.989 8.475 16.890 1.00 74.56 94 ILE A CA 1
ATOM 718 C C . ILE A 1 94 ? -19.233 9.829 17.578 1.00 74.56 94 ILE A C 1
ATOM 720 O O . ILE A 1 94 ? -20.049 9.913 18.493 1.00 74.56 94 ILE A O 1
ATOM 724 N N . GLN A 1 95 ? -18.554 10.897 17.151 1.00 69.81 95 GLN A N 1
ATOM 725 C CA . GLN A 1 95 ? -18.717 12.235 17.734 1.00 69.81 95 GLN A CA 1
ATOM 726 C C . GLN A 1 95 ? -19.953 12.987 17.216 1.00 69.81 95 GLN A C 1
ATOM 728 O O . GLN A 1 95 ? -20.492 13.824 17.941 1.00 69.81 95 GLN A O 1
ATOM 733 N N . ARG A 1 96 ? -20.449 12.666 16.012 1.00 61.62 96 ARG A N 1
ATOM 734 C CA . ARG A 1 96 ? -21.662 13.266 15.425 1.00 61.62 96 ARG A CA 1
ATOM 735 C C . ARG A 1 96 ? -22.897 13.299 16.345 1.00 61.62 96 ARG A C 1
ATOM 737 O O . ARG A 1 96 ? -23.473 14.376 16.474 1.00 61.62 96 ARG A O 1
ATOM 744 N N . PRO A 1 97 ? -23.326 12.203 17.004 1.00 58.72 97 PRO A N 1
ATOM 745 C CA . PRO A 1 97 ? -24.509 12.247 17.870 1.00 58.72 97 PRO A CA 1
ATOM 746 C C . PRO A 1 97 ? -24.328 13.163 19.088 1.00 58.72 97 PRO A C 1
ATOM 748 O O . PRO A 1 97 ? -25.307 13.685 19.608 1.00 58.72 97 PRO A O 1
ATOM 751 N N . ARG A 1 98 ? -23.086 13.402 19.529 1.00 56.25 98 ARG A N 1
ATOM 752 C CA . ARG A 1 98 ? -22.796 14.239 20.698 1.00 56.25 98 ARG A CA 1
ATOM 753 C C . ARG A 1 98 ? -22.838 15.740 20.386 1.00 56.25 98 ARG A C 1
ATOM 755 O O . ARG A 1 98 ? -23.138 16.518 21.280 1.00 56.25 98 ARG A O 1
ATOM 762 N N . GLN A 1 99 ? -22.570 16.140 19.141 1.00 58.28 99 GLN A N 1
ATOM 763 C CA . GLN A 1 99 ? -22.701 17.539 18.706 1.00 58.28 99 GLN A CA 1
ATOM 764 C C . GLN A 1 99 ? -24.165 17.937 18.482 1.00 58.28 99 GLN A C 1
ATOM 766 O O . GLN A 1 99 ? -24.553 19.037 18.852 1.00 58.28 99 GLN A O 1
ATOM 771 N N . ASN A 1 100 ? -24.992 17.025 17.965 1.00 57.97 100 ASN A N 1
ATOM 772 C CA . ASN A 1 100 ? -26.419 17.288 17.744 1.00 57.97 100 ASN A CA 1
ATOM 773 C C . ASN A 1 100 ? -27.250 17.343 19.038 1.00 57.97 100 ASN A C 1
ATOM 775 O O . ASN A 1 100 ? -28.387 17.785 18.991 1.00 57.97 100 ASN A O 1
ATOM 779 N N . ALA A 1 101 ? -26.717 16.872 20.169 1.00 58.72 101 ALA A N 1
ATOM 780 C CA . ALA A 1 101 ? -27.388 16.929 21.471 1.00 58.72 101 ALA A CA 1
ATOM 781 C C . ALA A 1 101 ? -27.106 18.230 22.254 1.00 58.72 101 ALA A C 1
ATOM 783 O O . ALA A 1 101 ? -27.628 18.400 23.352 1.00 58.72 101 ALA A O 1
ATOM 784 N N . LEU A 1 102 ? -26.238 19.104 21.730 1.00 59.59 102 LEU A N 1
ATOM 785 C CA . LEU A 1 102 ? -25.851 20.386 22.338 1.00 59.59 102 LEU A CA 1
ATOM 786 C C . LEU A 1 102 ? -26.400 21.606 21.570 1.00 59.59 102 LEU A C 1
ATOM 788 O O . LEU A 1 102 ? -26.073 22.735 21.932 1.00 59.59 102 LEU A O 1
ATOM 792 N N . LEU A 1 103 ? -27.195 21.374 20.520 1.00 54.97 103 LEU A N 1
ATOM 793 C CA . LEU A 1 103 ? -27.961 22.374 19.767 1.00 54.97 103 LEU A CA 1
ATOM 794 C C . LEU A 1 103 ? -29.445 22.211 20.096 1.00 54.97 103 LEU A C 1
ATOM 796 O O . LEU A 1 103 ? -30.131 23.251 20.170 1.00 54.97 103 LEU A O 1
#

Foldseek 3Di:
DPPVLVVVLVVLLVVQQVVLVVVCVVVVPPPLQSQLQSQLVSLLVSLVCCVVPVVDDPDPQCNDPVSSVVSSNVRSVVSNVVSVVVVVVVVCVVCVVVVVVVD

Radius of gyration: 17.36 Å; Cα contacts (8 Å, |Δi|>4): 78; chains: 1; bounding box: 44×35×46 Å

Mean predicted aligned error: 9.84 Å

Nearest PDB structures (foldseek):
  2z7h-assembly1_B  TM=4.505E-01  e=7.171E+00  Saccharomyces cerevisiae
  2z78-assembly1_B  TM=4.006E-01  e=5.755E+00  Saccharomyces cerevisiae

Secondary structure (DSSP, 8-state):
-HHHHHHHHHHHHHHHHHHHHHHHHHTT---TTHHHHHHHHHHHHHHHHIIIII-----TTTSSHHHHHHHHHHHHHHHHHHHHHHHHHHHHHHHHHHHTT--

pLDDT: mean 73.56, std 10.91, range [50.25, 88.75]

Sequence (103 aa):
LLPKYGSAVFAALCIALYVSGRVGRMLKLRSNWLHPLAGGLAMALMLMLMQPLLGVTLIAGTRSFEGQLWQVIAGITGGLTYKFLRQDLARWIIQRPRQNALL

Solvent-accessible surface area (backbone atoms only — not comparable to full-atom values): 5549 Å² total; per-residue (Å²): 122,69,70,64,54,56,52,49,53,50,52,46,43,53,50,32,43,52,48,34,59,48,49,38,61,75,68,66,46,82,60,90,53,50,36,22,52,30,21,20,48,36,39,49,52,49,61,66,39,30,61,83,74,66,73,46,79,65,57,81,66,46,65,42,71,69,33,44,50,52,46,25,49,50,19,25,50,53,15,46,52,52,49,53,53,52,53,51,52,51,52,49,63,68,48,49,67,63,57,68,74,76,113